Protein AF-A0A816GI79-F1 (afdb_monomer_lite)

Organism: NCBI:txid1234261

Sequence (143 aa):
AESEVTADQFKCAFPDIDENLRNQRWDGFQKSGWKPANNEEAACLLAHVSQETDSLKTLEEYCGQDGTCKDNYQTCDWNGAPAAVPGHYYWGRGALQISYPCNYKGAGDALQVDLLNNPEQVATNQALAWKVGVWFYTDKQMS

pLDDT: mean 93.13, std 9.2, range [45.84, 98.56]

Structure (mmCIF, N/CA/C/O backbone):
data_AF-A0A816GI79-F1
#
_entry.id   AF-A0A816GI79-F1
#
loop_
_atom_site.group_PDB
_atom_site.id
_atom_site.type_symbol
_atom_site.label_atom_id
_atom_site.label_alt_id
_atom_site.label_comp_id
_atom_site.label_asym_id
_atom_site.label_entity_id
_atom_site.label_seq_id
_atom_site.pdbx_PDB_ins_code
_atom_site.Cartn_x
_atom_site.Cartn_y
_atom_site.Cartn_z
_atom_site.occupancy
_atom_site.B_iso_or_equ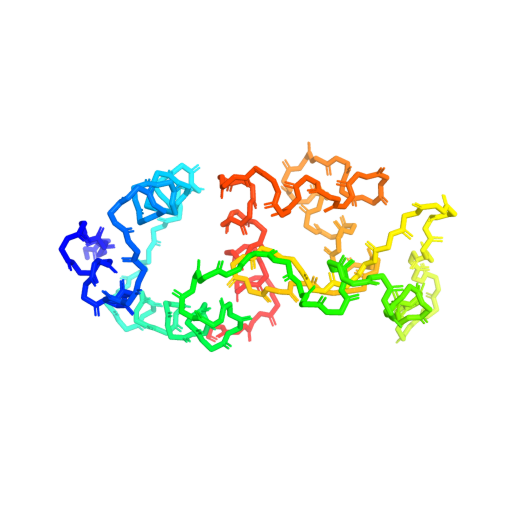iv
_atom_site.auth_seq_id
_atom_site.auth_comp_id
_atom_site.auth_asym_id
_atom_site.auth_atom_id
_atom_site.pdbx_PDB_model_num
ATOM 1 N N . ALA A 1 1 ? -14.526 -13.783 17.606 1.00 45.84 1 ALA A N 1
ATOM 2 C CA . ALA A 1 1 ? -15.220 -12.636 16.997 1.00 45.84 1 ALA A CA 1
ATOM 3 C C . ALA A 1 1 ? -14.203 -11.975 16.091 1.00 45.84 1 ALA A C 1
ATOM 5 O O . ALA A 1 1 ? -13.101 -11.760 16.573 1.00 45.84 1 ALA A O 1
ATOM 6 N N . GLU A 1 2 ? -14.516 -11.756 14.813 1.00 50.50 2 GLU A N 1
ATOM 7 C CA . GLU A 1 2 ? -13.660 -10.936 13.943 1.00 50.50 2 GLU A CA 1
ATOM 8 C C . GLU A 1 2 ? -13.509 -9.565 14.616 1.00 50.50 2 GLU A C 1
ATOM 10 O O . GLU A 1 2 ? -14.516 -8.955 14.987 1.00 50.50 2 GLU A O 1
ATOM 15 N N . SER A 1 3 ? -12.277 -9.127 14.877 1.00 62.47 3 SER A N 1
ATOM 16 C CA . SER A 1 3 ? -12.036 -7.787 15.411 1.00 62.47 3 SER A CA 1
ATOM 17 C C . SER A 1 3 ? -12.144 -6.784 14.273 1.00 62.47 3 SER A C 1
ATOM 19 O O . SER A 1 3 ? -11.479 -6.935 13.252 1.00 62.47 3 SER A O 1
ATOM 21 N N . GLU A 1 4 ? -12.961 -5.752 14.442 1.00 82.12 4 GLU A N 1
ATOM 22 C CA . GLU A 1 4 ? -13.028 -4.637 13.503 1.00 82.12 4 GLU A CA 1
ATOM 23 C C . GLU A 1 4 ? -12.183 -3.487 14.053 1.00 82.12 4 GLU A C 1
ATOM 25 O O . GLU A 1 4 ? -12.405 -3.028 15.175 1.00 82.12 4 GLU A O 1
ATOM 30 N N . VAL A 1 5 ? -11.200 -3.026 13.275 1.00 92.56 5 VAL A N 1
ATOM 31 C CA . VAL A 1 5 ? -10.507 -1.769 13.577 1.00 92.56 5 VAL A CA 1
ATOM 32 C C . VAL A 1 5 ? -11.516 -0.648 13.376 1.00 92.56 5 VAL A C 1
ATOM 34 O O . VAL A 1 5 ? -12.081 -0.517 12.299 1.00 92.56 5 VAL A O 1
ATOM 37 N N . THR A 1 6 ? -11.750 0.161 14.401 1.00 94.06 6 THR A N 1
ATOM 38 C CA . THR A 1 6 ? -12.626 1.338 14.329 1.00 94.06 6 THR A CA 1
ATOM 39 C C . THR A 1 6 ? -11.877 2.559 13.793 1.00 94.06 6 THR A C 1
ATOM 41 O O . THR A 1 6 ? -10.649 2.632 13.868 1.00 94.06 6 THR A O 1
ATOM 44 N N . ALA A 1 7 ? -12.613 3.569 13.320 1.00 94.62 7 ALA A N 1
ATOM 45 C CA . ALA A 1 7 ? -12.017 4.831 12.874 1.00 94.62 7 ALA A CA 1
ATOM 46 C C . ALA A 1 7 ? -11.204 5.526 13.986 1.00 94.62 7 ALA A C 1
ATOM 48 O O . ALA A 1 7 ? -10.146 6.090 13.711 1.00 94.62 7 ALA A O 1
ATOM 49 N N . ASP A 1 8 ? -11.652 5.437 15.244 1.00 95.38 8 ASP A N 1
ATOM 50 C CA . ASP A 1 8 ? -10.928 5.988 16.395 1.00 95.38 8 ASP A CA 1
ATOM 51 C C . ASP A 1 8 ? -9.633 5.220 16.677 1.00 95.38 8 ASP A C 1
ATOM 53 O O . ASP A 1 8 ? -8.595 5.836 16.905 1.00 95.38 8 ASP A O 1
ATOM 57 N N . GLN A 1 9 ? -9.648 3.885 16.599 1.00 95.25 9 GLN A N 1
ATOM 58 C CA . GLN A 1 9 ? -8.425 3.085 16.726 1.00 95.25 9 GLN A CA 1
ATOM 59 C C . GLN A 1 9 ? -7.439 3.374 15.590 1.00 95.25 9 GLN A C 1
ATOM 61 O O . GLN A 1 9 ? -6.251 3.549 15.849 1.00 95.25 9 GLN A O 1
ATOM 66 N N . PHE A 1 10 ? -7.923 3.484 14.351 1.00 96.38 10 PHE A N 1
ATOM 67 C CA . PHE A 1 10 ? -7.096 3.857 13.205 1.00 96.38 10 PHE A CA 1
ATOM 68 C C . PHE A 1 10 ? -6.488 5.254 13.383 1.00 96.38 10 PHE A C 1
ATOM 70 O O . PHE A 1 10 ? -5.296 5.459 13.170 1.00 96.38 10 PHE A O 1
ATOM 77 N N . LYS A 1 11 ? -7.283 6.217 13.858 1.00 96.94 11 LYS A N 1
ATOM 78 C CA . LYS A 1 11 ? -6.814 7.558 14.219 1.00 96.94 11 LYS A CA 1
ATOM 79 C C . LYS A 1 11 ? -5.760 7.532 15.328 1.00 96.94 11 LYS A C 1
ATOM 81 O O . LYS A 1 11 ? -4.793 8.281 15.240 1.00 96.94 11 LYS A O 1
ATOM 86 N N . CYS A 1 12 ? -5.926 6.692 16.347 1.00 95.62 12 CYS A N 1
ATOM 87 C CA . CYS A 1 12 ? -4.933 6.518 17.407 1.00 95.62 12 CYS A CA 1
ATOM 88 C C . CYS A 1 12 ? -3.630 5.890 16.894 1.00 95.62 12 CYS A C 1
ATOM 90 O O . CYS A 1 12 ? -2.566 6.245 17.389 1.00 95.62 12 CYS A O 1
ATOM 92 N N . ALA A 1 13 ? -3.703 4.986 15.913 1.00 95.94 13 ALA A N 1
ATOM 93 C CA . ALA A 1 13 ? -2.525 4.382 15.292 1.00 95.94 13 ALA A CA 1
ATOM 94 C C . ALA A 1 13 ? -1.739 5.380 14.421 1.00 95.94 13 ALA A C 1
ATOM 96 O O . ALA A 1 13 ? -0.516 5.289 14.344 1.00 95.94 13 ALA A O 1
ATOM 97 N N . PHE A 1 14 ? -2.424 6.354 13.809 1.00 97.50 14 PHE A N 1
ATOM 98 C CA . PHE A 1 14 ? -1.821 7.355 12.917 1.00 97.50 14 PHE A CA 1
ATOM 99 C C . PHE A 1 14 ? -2.219 8.791 13.316 1.00 97.50 14 PHE A C 1
ATOM 101 O O . PHE A 1 14 ? -2.981 9.458 12.600 1.00 97.50 14 PHE A O 1
ATOM 108 N N . PRO A 1 15 ? -1.729 9.292 14.466 1.00 97.00 15 PRO A N 1
ATOM 109 C CA . PRO A 1 15 ? -2.175 10.569 15.021 1.00 97.00 15 PRO A CA 1
ATOM 110 C C . PRO A 1 15 ? -1.645 11.792 14.255 1.00 97.00 15 PRO A C 1
ATOM 112 O O . PRO A 1 15 ? -2.296 12.839 14.281 1.00 97.00 15 PRO A O 1
ATOM 115 N N . ASP A 1 16 ? -0.516 11.656 13.551 1.00 96.88 16 ASP A N 1
ATOM 116 C CA . ASP A 1 16 ? 0.272 12.785 13.029 1.00 96.88 16 ASP A CA 1
ATOM 117 C C . ASP A 1 16 ? -0.072 13.214 11.592 1.00 96.88 16 ASP A C 1
ATOM 119 O O . ASP A 1 16 ? 0.445 14.220 11.107 1.00 96.88 16 ASP A O 1
ATOM 123 N N . ILE A 1 17 ? -0.944 12.478 10.897 1.00 97.62 17 ILE A N 1
ATOM 124 C CA . ILE A 1 17 ? -1.473 12.890 9.586 1.00 97.62 17 ILE A CA 1
ATOM 125 C C . ILE A 1 17 ? -2.699 13.789 9.755 1.00 97.62 17 ILE A C 1
ATOM 127 O O . ILE A 1 17 ? -3.495 13.585 10.675 1.00 97.62 17 ILE A O 1
ATOM 131 N N . ASP A 1 18 ? -2.882 14.763 8.862 1.00 97.44 18 ASP A N 1
ATOM 132 C CA . ASP A 1 18 ? -4.060 15.632 8.887 1.00 97.44 18 ASP A CA 1
ATOM 133 C C . ASP A 1 18 ? -5.358 14.861 8.585 1.00 97.44 18 ASP A C 1
ATOM 135 O O . ASP A 1 18 ? -5.350 13.728 8.099 1.00 97.44 18 ASP A O 1
ATOM 139 N N . GLU A 1 19 ? -6.499 15.477 8.891 1.00 96.50 19 GLU A N 1
ATOM 140 C CA . GLU A 1 19 ? -7.809 14.832 8.783 1.00 96.50 19 GLU A CA 1
ATOM 141 C C . GLU A 1 19 ? -8.180 14.435 7.348 1.00 96.50 19 GLU A C 1
ATOM 143 O O . GLU A 1 19 ? -8.760 13.368 7.144 1.00 96.50 19 GLU A O 1
ATOM 148 N N . ASN A 1 20 ? -7.810 15.233 6.341 1.00 97.69 20 ASN A N 1
ATOM 149 C CA . ASN A 1 20 ? -8.125 14.910 4.950 1.00 97.69 20 ASN A CA 1
ATOM 150 C C . ASN A 1 20 ? -7.332 13.690 4.495 1.00 97.69 20 ASN A C 1
ATOM 152 O O . ASN A 1 20 ? -7.907 12.762 3.922 1.00 97.69 20 ASN A O 1
ATOM 156 N N . LEU A 1 21 ? -6.027 13.673 4.780 1.00 97.56 21 LEU A N 1
ATOM 157 C CA . LEU A 1 21 ? -5.189 12.524 4.468 1.00 97.56 21 LEU A CA 1
ATOM 158 C C . LEU A 1 21 ? -5.677 11.286 5.225 1.00 97.56 21 LEU A C 1
ATOM 160 O O . LEU A 1 21 ? -5.871 10.234 4.619 1.00 97.56 21 LEU A O 1
ATOM 164 N N . ARG A 1 22 ? -5.972 11.419 6.522 1.00 97.94 22 ARG A N 1
ATOM 165 C CA . ARG A 1 22 ? -6.499 10.327 7.348 1.00 97.94 22 ARG A CA 1
ATOM 166 C C . ARG A 1 22 ? -7.768 9.724 6.766 1.00 97.94 22 ARG A C 1
ATOM 168 O O . ARG A 1 22 ? -7.845 8.505 6.664 1.00 97.94 22 ARG A O 1
ATOM 175 N N . ASN A 1 23 ? -8.716 10.552 6.333 1.00 97.31 23 ASN A N 1
ATOM 176 C CA . ASN A 1 23 ? -9.958 10.085 5.721 1.00 97.31 23 ASN A CA 1
ATOM 177 C C . ASN A 1 23 ? -9.701 9.300 4.426 1.00 97.31 23 ASN A C 1
ATOM 179 O O . ASN A 1 23 ? -10.331 8.268 4.208 1.00 97.31 23 ASN A O 1
ATOM 183 N N . GLN A 1 24 ? -8.740 9.726 3.598 1.00 97.69 24 GLN A N 1
ATOM 184 C CA . GLN A 1 24 ? -8.348 8.982 2.393 1.00 97.69 24 GLN A CA 1
ATOM 185 C C . GLN A 1 24 ? -7.716 7.627 2.731 1.00 97.69 24 GLN A C 1
ATOM 187 O O . GLN A 1 24 ? -8.059 6.613 2.120 1.00 97.69 24 GLN A O 1
ATOM 192 N N . ARG A 1 25 ? -6.796 7.594 3.706 1.00 97.69 25 ARG A N 1
ATOM 193 C CA . ARG A 1 25 ? -6.133 6.351 4.126 1.00 97.69 25 ARG A CA 1
ATOM 194 C C . ARG A 1 25 ? -7.117 5.375 4.762 1.00 97.69 25 ARG A C 1
ATOM 196 O O . ARG A 1 25 ? -7.052 4.183 4.472 1.00 97.69 25 ARG A O 1
ATOM 203 N N . TRP A 1 26 ? -8.023 5.894 5.586 1.00 97.50 26 TRP A N 1
ATOM 204 C CA . TRP A 1 26 ? -9.082 5.141 6.247 1.00 97.50 26 TRP A CA 1
ATOM 205 C C . TRP A 1 26 ? -10.056 4.527 5.237 1.00 97.50 26 TRP A C 1
ATOM 207 O O . TRP A 1 26 ? -10.297 3.323 5.279 1.00 97.50 26 TRP A O 1
ATOM 217 N N . ASP A 1 27 ? -10.538 5.311 4.269 1.00 97.31 27 ASP A N 1
ATOM 218 C CA . ASP A 1 27 ? -11.393 4.813 3.185 1.00 97.31 27 ASP A CA 1
ATOM 219 C C . ASP A 1 27 ? -10.699 3.700 2.378 1.00 97.31 27 ASP A C 1
ATOM 221 O O . ASP A 1 27 ? -11.306 2.672 2.070 1.00 97.31 27 ASP A O 1
ATOM 225 N N . GLY A 1 28 ? -9.398 3.853 2.105 1.00 97.44 28 GLY A N 1
ATOM 226 C CA . GLY A 1 28 ? -8.579 2.808 1.491 1.00 97.44 28 GLY A CA 1
ATOM 227 C C . GLY A 1 28 ? -8.520 1.521 2.319 1.00 97.44 28 GLY A C 1
ATOM 228 O O . GLY A 1 28 ? -8.733 0.438 1.772 1.00 97.44 28 GLY A O 1
ATOM 229 N N . PHE A 1 29 ? -8.273 1.638 3.628 1.00 97.12 29 PHE A N 1
ATOM 230 C CA . PHE A 1 29 ? -8.223 0.502 4.549 1.00 97.12 29 PHE A CA 1
ATOM 231 C C . PHE A 1 29 ? -9.559 -0.246 4.563 1.00 97.12 29 PHE A C 1
ATOM 233 O O . PHE A 1 29 ? -9.585 -1.457 4.346 1.00 97.12 29 PHE A O 1
ATOM 240 N N . GLN A 1 30 ? -10.679 0.468 4.702 1.00 95.94 30 GLN A N 1
ATOM 241 C CA . GLN A 1 30 ? -12.015 -0.134 4.685 1.00 95.94 30 GLN A CA 1
ATOM 242 C C . GLN A 1 30 ? -12.308 -0.844 3.354 1.00 95.94 30 GLN A C 1
ATOM 244 O O . GLN A 1 30 ? -12.798 -1.974 3.335 1.00 95.94 30 GLN A O 1
ATOM 249 N N . LYS A 1 31 ? -11.957 -0.219 2.222 1.00 96.25 31 LYS A N 1
ATOM 250 C CA . LYS A 1 31 ? -12.149 -0.787 0.875 1.00 96.25 31 LYS A CA 1
ATOM 251 C C . LYS A 1 31 ? -11.211 -1.948 0.546 1.00 96.25 31 LYS A C 1
ATOM 253 O O . LYS A 1 31 ? -11.426 -2.624 -0.467 1.00 96.25 31 LYS A O 1
ATOM 258 N N . SER A 1 32 ? -10.192 -2.203 1.368 1.00 94.00 32 SER A N 1
ATOM 259 C CA . SER A 1 32 ? -9.387 -3.418 1.242 1.00 94.00 32 SER A CA 1
ATOM 260 C C . SER A 1 32 ? -10.212 -4.675 1.523 1.00 94.00 32 SER A C 1
ATOM 262 O O . SER A 1 32 ? -9.975 -5.705 0.897 1.00 94.00 32 SER A O 1
ATOM 264 N N . GLY A 1 33 ? -11.215 -4.567 2.405 1.00 92.06 33 GLY A N 1
ATOM 265 C CA . GLY A 1 33 ? -12.044 -5.683 2.852 1.00 92.06 33 GLY A CA 1
ATOM 266 C C . GLY A 1 33 ? -11.334 -6.649 3.804 1.00 92.06 33 GLY A C 1
ATOM 267 O O . GLY A 1 33 ? -11.911 -7.682 4.139 1.00 92.06 33 GLY A O 1
ATOM 268 N N . TRP A 1 34 ? -10.104 -6.343 4.231 1.00 92.25 34 TRP A N 1
ATOM 269 C CA . TRP A 1 34 ? -9.376 -7.169 5.186 1.00 92.25 34 TRP A CA 1
ATOM 270 C C . TRP A 1 34 ? -10.029 -7.130 6.563 1.00 92.25 34 TRP A C 1
ATOM 272 O O . TRP A 1 34 ? -10.480 -6.083 7.031 1.00 92.25 34 TRP A O 1
ATOM 282 N N . LYS A 1 35 ? -10.050 -8.289 7.218 1.00 90.88 35 LYS A N 1
ATOM 283 C CA . LYS A 1 35 ? -10.558 -8.447 8.572 1.00 90.88 35 LYS A CA 1
ATOM 284 C C . LYS A 1 35 ? -9.522 -9.191 9.408 1.00 90.88 35 LYS A C 1
ATOM 286 O O . LYS A 1 35 ? -9.263 -10.354 9.099 1.00 90.88 35 LYS A O 1
ATOM 291 N N . PRO A 1 36 ? -8.951 -8.558 10.442 1.00 91.00 36 PRO A N 1
ATOM 292 C CA . PRO A 1 36 ? -8.037 -9.248 11.334 1.00 91.00 36 PRO A CA 1
ATOM 293 C C . PRO A 1 36 ? -8.780 -10.298 12.169 1.00 91.00 36 PRO A C 1
ATOM 295 O O . PRO A 1 36 ? -9.918 -10.094 12.609 1.00 91.00 36 PRO A O 1
ATOM 298 N N . ALA A 1 37 ? -8.118 -11.422 12.420 1.00 91.12 37 ALA A N 1
ATOM 299 C CA . ALA A 1 37 ? -8.605 -12.497 13.271 1.00 91.12 37 ALA A CA 1
ATOM 300 C C . ALA A 1 37 ? -8.704 -12.070 14.743 1.00 91.12 37 ALA A C 1
ATOM 302 O O . ALA A 1 37 ? -9.553 -12.588 15.476 1.00 91.12 37 ALA A O 1
ATOM 303 N N . ASN A 1 38 ? -7.846 -11.145 15.183 1.00 91.00 38 ASN A N 1
ATOM 304 C CA . ASN A 1 38 ? -7.834 -10.579 16.530 1.00 91.00 38 ASN A CA 1
ATOM 305 C C . ASN A 1 38 ? -7.167 -9.188 16.574 1.00 91.00 38 ASN A C 1
ATOM 307 O O . ASN A 1 38 ? -6.602 -8.698 15.594 1.00 91.00 38 ASN A O 1
ATOM 311 N N . ASN A 1 39 ? -7.234 -8.548 17.744 1.00 90.56 39 ASN A N 1
ATOM 312 C CA . ASN A 1 39 ? -6.689 -7.206 17.945 1.00 90.56 39 ASN A CA 1
ATOM 313 C C . ASN A 1 39 ? -5.158 -7.171 17.819 1.00 90.56 39 ASN A C 1
ATOM 315 O O . ASN A 1 39 ? -4.607 -6.137 17.447 1.00 90.56 39 ASN A O 1
ATOM 319 N N . GLU A 1 40 ? -4.473 -8.269 18.135 1.00 92.69 40 GLU A N 1
ATOM 320 C CA . GLU A 1 40 ? -3.021 -8.386 18.034 1.00 92.69 40 GLU A CA 1
ATOM 321 C C . GLU A 1 40 ? -2.556 -8.380 16.571 1.00 92.69 40 GLU A C 1
ATOM 323 O O . GLU A 1 40 ? -1.615 -7.663 16.238 1.00 92.69 40 GLU A O 1
ATOM 328 N N . GLU A 1 41 ? -3.250 -9.095 15.684 1.00 93.19 41 GLU A N 1
ATOM 329 C CA . GLU A 1 41 ? -2.996 -9.092 14.239 1.00 93.19 41 GLU A CA 1
ATOM 330 C C . GLU A 1 41 ? -3.261 -7.705 13.643 1.00 93.19 41 GLU A C 1
ATOM 332 O O . GLU A 1 41 ? -2.443 -7.172 12.892 1.00 93.19 41 GLU A O 1
ATOM 337 N N . ALA A 1 42 ? -4.370 -7.074 14.048 1.00 93.88 42 ALA A N 1
ATOM 338 C CA . ALA A 1 42 ? -4.672 -5.698 13.672 1.00 93.88 42 ALA A CA 1
ATOM 339 C C . ALA A 1 42 ? -3.532 -4.749 14.072 1.00 93.88 42 ALA A C 1
ATOM 341 O O . ALA A 1 42 ? -3.030 -3.989 13.245 1.00 93.88 42 ALA A O 1
ATOM 342 N N . ALA A 1 43 ? -3.094 -4.812 15.331 1.00 94.00 43 ALA A N 1
ATOM 343 C CA . ALA A 1 43 ? -2.016 -3.974 15.840 1.00 94.00 43 ALA A CA 1
ATOM 344 C C . ALA A 1 43 ? -0.681 -4.250 15.131 1.00 94.00 43 ALA A C 1
ATOM 346 O O . ALA A 1 43 ? 0.039 -3.304 14.823 1.00 94.00 43 ALA A O 1
ATOM 347 N N . CYS A 1 44 ? -0.367 -5.515 14.839 1.00 94.94 44 CYS A N 1
ATOM 348 C CA . CYS A 1 44 ? 0.853 -5.909 14.139 1.00 94.94 44 CYS A CA 1
ATOM 349 C C . CYS A 1 44 ? 0.907 -5.317 12.727 1.00 94.94 44 CYS A C 1
ATOM 351 O O . CYS A 1 44 ? 1.878 -4.633 12.391 1.00 94.94 44 CYS A O 1
ATOM 353 N N . LEU A 1 45 ? -0.154 -5.493 11.929 1.00 95.00 45 LEU A N 1
ATOM 354 C CA . LEU A 1 45 ? -0.200 -4.910 10.590 1.00 95.00 45 LEU A CA 1
ATOM 355 C C . LEU A 1 45 ? -0.086 -3.384 10.656 1.00 95.00 45 LEU A C 1
ATOM 357 O O . LEU A 1 45 ? 0.731 -2.809 9.943 1.00 95.00 45 LEU A O 1
ATOM 361 N N . LEU A 1 46 ? -0.865 -2.719 11.515 1.00 96.62 46 LEU A N 1
ATOM 362 C CA . LEU A 1 46 ? -0.836 -1.256 11.615 1.00 96.62 46 LEU A CA 1
ATOM 363 C C . LEU A 1 46 ? 0.527 -0.727 12.092 1.00 96.62 46 LEU A C 1
ATOM 365 O O . LEU A 1 46 ? 0.946 0.341 11.648 1.00 96.62 46 LEU A O 1
ATOM 369 N N . ALA A 1 47 ? 1.241 -1.471 12.941 1.00 96.62 47 ALA A N 1
ATOM 370 C CA . ALA A 1 47 ? 2.598 -1.131 13.359 1.00 96.62 47 ALA A CA 1
ATOM 371 C C . ALA A 1 47 ? 3.602 -1.239 12.202 1.00 96.62 47 ALA A C 1
ATOM 373 O O . ALA A 1 47 ? 4.385 -0.310 11.999 1.00 96.62 47 ALA A O 1
ATOM 374 N N . HIS A 1 48 ? 3.550 -2.315 11.408 1.00 96.62 48 HIS A N 1
ATOM 375 C CA . HIS A 1 48 ? 4.370 -2.428 10.198 1.00 96.62 48 HIS A CA 1
ATOM 376 C C . HIS A 1 48 ? 4.047 -1.310 9.211 1.00 96.62 48 HIS A C 1
ATOM 378 O O . HIS A 1 48 ? 4.949 -0.613 8.765 1.00 96.62 48 HIS A O 1
ATOM 384 N N . VAL A 1 49 ? 2.762 -1.058 8.948 1.00 97.88 49 VAL A N 1
ATOM 385 C CA . VAL A 1 49 ? 2.337 0.051 8.087 1.00 97.88 49 VAL A CA 1
ATOM 386 C C . VAL A 1 49 ? 2.929 1.367 8.579 1.00 97.88 49 VAL A C 1
ATOM 388 O O . VAL A 1 49 ? 3.501 2.106 7.785 1.00 97.88 49 VAL A O 1
ATOM 391 N N . SER A 1 50 ? 2.846 1.652 9.880 1.00 97.56 50 SER A N 1
ATOM 392 C CA . SER A 1 50 ? 3.409 2.870 10.466 1.00 97.56 50 SER A CA 1
ATOM 393 C C . SER A 1 50 ? 4.908 3.013 10.187 1.00 97.56 50 SER A C 1
ATOM 395 O O . SER A 1 50 ? 5.344 4.055 9.696 1.00 97.56 50 SER A O 1
ATOM 397 N N . GLN A 1 51 ? 5.678 1.946 10.413 1.00 96.88 51 GLN A N 1
ATOM 398 C CA . GLN A 1 51 ? 7.118 1.922 10.169 1.00 96.88 51 GLN A CA 1
ATOM 399 C C . GLN A 1 51 ? 7.464 2.121 8.686 1.00 96.88 51 GLN A C 1
ATOM 401 O O . GLN A 1 51 ? 8.345 2.918 8.368 1.00 96.88 51 GLN A O 1
ATOM 406 N N . GLU A 1 52 ? 6.773 1.422 7.786 1.00 97.12 52 GLU A N 1
ATOM 407 C CA . GLU A 1 52 ? 7.085 1.433 6.352 1.00 97.12 52 GLU A CA 1
ATOM 408 C C . GLU A 1 52 ? 6.667 2.740 5.661 1.00 97.12 52 GLU A C 1
ATOM 410 O O . GLU A 1 52 ? 7.240 3.135 4.651 1.00 97.12 52 GLU A O 1
ATOM 415 N N . THR A 1 53 ? 5.659 3.440 6.184 1.00 97.69 53 THR A N 1
ATOM 416 C CA . THR A 1 53 ? 5.009 4.560 5.474 1.00 97.69 53 THR A CA 1
ATOM 417 C C . THR A 1 53 ? 5.231 5.933 6.104 1.00 97.69 53 THR A C 1
ATOM 419 O O . THR A 1 53 ? 4.562 6.896 5.712 1.00 97.69 53 THR A O 1
ATOM 422 N N . ASP A 1 54 ? 6.135 6.033 7.087 1.00 97.31 54 ASP A N 1
ATOM 423 C CA . ASP A 1 54 ? 6.287 7.230 7.928 1.00 97.31 54 ASP A CA 1
ATOM 424 C C . ASP A 1 54 ? 4.922 7.641 8.512 1.00 97.31 54 ASP A C 1
ATOM 426 O O . ASP A 1 54 ? 4.405 8.737 8.285 1.00 97.31 54 ASP A O 1
ATOM 430 N N . SER A 1 55 ? 4.281 6.692 9.201 1.00 97.50 55 SER A N 1
ATOM 431 C CA . SER A 1 55 ? 2.947 6.845 9.792 1.00 97.50 55 SER A CA 1
ATOM 432 C C . SER A 1 55 ? 1.870 7.271 8.779 1.00 97.50 55 SER A C 1
ATOM 434 O O . SER A 1 55 ? 1.055 8.147 9.066 1.00 97.50 55 SER A O 1
ATOM 436 N N . LEU A 1 56 ? 1.852 6.653 7.591 1.00 97.81 56 LEU A N 1
ATOM 437 C CA . LEU A 1 56 ? 0.938 6.907 6.464 1.00 97.81 56 LEU A CA 1
ATOM 438 C C . LEU A 1 56 ? 1.052 8.282 5.786 1.00 97.81 56 LEU A C 1
ATOM 440 O O . LEU A 1 56 ? 0.200 8.634 4.948 1.00 97.81 56 LEU A O 1
ATOM 444 N N . LYS A 1 57 ? 2.114 9.044 6.071 1.00 97.44 57 LYS A N 1
ATOM 445 C CA . LYS A 1 57 ? 2.418 10.282 5.335 1.00 97.44 57 LYS A CA 1
ATOM 446 C C . LYS A 1 57 ? 2.686 10.001 3.862 1.00 97.44 57 LYS A C 1
ATOM 448 O O . LYS A 1 57 ? 2.281 10.792 3.013 1.00 97.44 57 LYS A O 1
ATOM 453 N N . THR A 1 58 ? 3.263 8.844 3.543 1.00 97.44 58 THR A N 1
ATOM 454 C CA . THR A 1 58 ? 3.512 8.428 2.162 1.00 97.44 58 THR A CA 1
ATOM 455 C C . THR A 1 58 ? 2.978 7.028 1.852 1.00 97.44 58 THR A C 1
ATOM 457 O O . THR A 1 58 ? 2.812 6.199 2.734 1.00 97.44 58 THR A O 1
ATOM 460 N N . LEU A 1 59 ? 2.687 6.761 0.577 1.00 97.94 59 LEU A N 1
ATOM 461 C CA . LEU A 1 59 ? 2.501 5.403 0.037 1.00 97.94 59 LEU A CA 1
ATOM 462 C C . LEU A 1 59 ? 3.503 5.109 -1.082 1.00 97.94 59 LEU A C 1
ATOM 464 O O . LEU A 1 59 ? 3.337 4.145 -1.821 1.00 97.94 59 LEU A O 1
ATOM 468 N N . GLU A 1 60 ? 4.526 5.938 -1.230 1.00 97.75 60 GLU A N 1
ATOM 469 C CA . GLU A 1 60 ? 5.579 5.788 -2.224 1.00 97.75 60 GLU A CA 1
ATOM 470 C C . GLU A 1 60 ? 6.913 6.148 -1.582 1.00 97.75 60 GLU A C 1
ATOM 472 O O . GLU A 1 60 ? 7.029 7.186 -0.926 1.00 97.75 60 GLU A O 1
ATOM 477 N N . GLU A 1 61 ? 7.907 5.290 -1.764 1.00 96.44 61 GLU A N 1
ATOM 478 C CA . GLU A 1 61 ? 9.258 5.494 -1.259 1.00 96.44 61 GLU A CA 1
ATOM 479 C C . GLU A 1 61 ? 9.774 6.870 -1.704 1.00 96.44 61 GLU A C 1
ATOM 481 O O . GLU A 1 61 ? 9.644 7.247 -2.872 1.00 96.44 61 GLU A O 1
ATOM 486 N N . TYR A 1 62 ? 10.363 7.638 -0.785 1.00 97.00 62 TYR A N 1
ATOM 487 C CA . TYR A 1 62 ? 10.772 9.019 -1.068 1.00 97.00 62 TYR A CA 1
ATOM 488 C C . TYR A 1 62 ? 11.757 9.115 -2.244 1.00 97.00 62 TYR A C 1
ATOM 490 O O . TYR A 1 62 ? 11.614 9.982 -3.103 1.00 97.00 62 TYR A O 1
ATOM 498 N N . CYS A 1 63 ? 12.691 8.167 -2.370 1.00 94.81 63 CYS A N 1
ATOM 499 C CA . CYS A 1 63 ? 13.611 8.131 -3.510 1.00 94.81 63 CYS A CA 1
ATOM 500 C C . CYS A 1 63 ? 12.895 7.933 -4.857 1.00 94.81 63 CYS A C 1
ATOM 502 O O . CYS A 1 63 ? 13.422 8.329 -5.896 1.00 94.81 63 CYS A O 1
ATOM 504 N N . GLY A 1 64 ? 11.713 7.309 -4.856 1.00 92.94 64 GLY A N 1
ATOM 505 C CA . GLY A 1 64 ? 10.881 7.116 -6.037 1.00 92.94 64 GLY A CA 1
ATOM 506 C C . GLY A 1 64 ? 10.229 8.421 -6.479 1.00 92.94 64 GLY A C 1
ATOM 507 O O . GLY A 1 64 ? 10.216 8.730 -7.670 1.00 92.94 64 GLY A O 1
ATOM 508 N N . GLN A 1 65 ? 9.789 9.230 -5.511 1.00 92.06 65 GLN A N 1
ATOM 509 C CA . GLN A 1 65 ? 9.263 10.581 -5.736 1.00 92.06 65 GLN A CA 1
ATOM 510 C C . GLN A 1 65 ? 10.343 11.512 -6.309 1.00 92.06 65 GLN A C 1
ATOM 512 O O . GLN A 1 65 ? 10.080 12.268 -7.243 1.00 92.06 65 GLN A O 1
ATOM 517 N N . ASP A 1 66 ? 11.577 11.386 -5.812 1.00 92.00 66 ASP A N 1
ATOM 518 C CA . ASP A 1 66 ? 12.740 12.141 -6.296 1.00 92.00 66 ASP A CA 1
ATOM 519 C C . ASP A 1 66 ? 13.371 11.534 -7.566 1.00 92.00 66 ASP A C 1
ATOM 521 O O . ASP A 1 66 ? 14.237 12.137 -8.205 1.00 92.00 66 ASP A O 1
ATOM 525 N N . GLY A 1 67 ? 12.967 10.317 -7.944 1.00 90.00 67 GLY A N 1
ATOM 526 C CA . GLY A 1 67 ? 13.492 9.571 -9.088 1.00 90.00 67 GLY A CA 1
ATOM 527 C C . GLY A 1 67 ? 14.945 9.101 -8.946 1.00 90.00 67 GLY A C 1
ATOM 528 O O . GLY A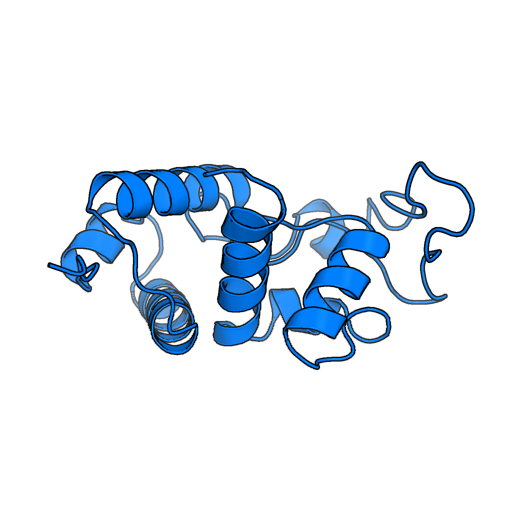 1 67 ? 15.572 8.780 -9.958 1.00 90.00 67 GLY A O 1
ATOM 529 N N . THR A 1 68 ? 15.489 9.061 -7.730 1.00 93.81 68 THR A N 1
ATOM 530 C CA . THR A 1 68 ? 16.896 8.731 -7.442 1.00 93.81 68 THR A CA 1
ATOM 531 C C . THR A 1 68 ? 17.163 7.231 -7.330 1.00 93.81 68 THR A C 1
ATOM 533 O O . THR A 1 68 ? 18.313 6.814 -7.425 1.00 93.81 68 THR A O 1
ATOM 536 N N . CYS A 1 69 ? 16.121 6.408 -7.192 1.00 93.44 69 CYS A N 1
ATOM 537 C CA . CYS A 1 69 ? 16.229 4.949 -7.073 1.00 93.44 69 CYS A CA 1
ATOM 538 C C . CYS A 1 69 ? 15.674 4.180 -8.280 1.00 93.44 69 CYS A C 1
ATOM 540 O O . CYS A 1 69 ? 15.248 3.035 -8.152 1.00 93.44 69 CYS A O 1
ATOM 542 N N . LYS A 1 70 ? 15.695 4.785 -9.474 1.00 89.06 70 LYS A N 1
ATOM 543 C CA . LYS A 1 70 ? 15.231 4.143 -10.719 1.00 89.06 70 LYS A CA 1
ATOM 544 C C . LYS A 1 70 ? 15.947 2.839 -11.041 1.00 89.06 70 LYS A C 1
ATOM 546 O O . LYS A 1 70 ? 15.308 1.943 -11.575 1.00 89.06 70 LYS A O 1
ATOM 551 N N . ASP A 1 71 ? 17.226 2.745 -10.693 1.00 89.56 71 ASP A N 1
ATOM 552 C CA . ASP A 1 71 ? 18.050 1.555 -10.920 1.00 89.56 71 ASP A CA 1
ATOM 553 C C . ASP A 1 71 ? 18.027 0.587 -9.726 1.00 89.56 71 ASP A C 1
ATOM 555 O O . ASP A 1 71 ? 18.626 -0.487 -9.778 1.00 89.56 71 ASP A O 1
ATOM 559 N N . ASN A 1 72 ? 17.305 0.925 -8.653 1.00 89.94 72 ASN A N 1
ATOM 560 C CA . ASN A 1 72 ? 17.074 -0.002 -7.555 1.00 89.94 72 ASN A CA 1
ATOM 561 C C . ASN A 1 72 ? 15.990 -1.013 -7.969 1.00 89.94 72 ASN A C 1
ATOM 563 O O . ASN A 1 72 ? 15.157 -0.745 -8.838 1.00 89.94 72 ASN A O 1
ATOM 567 N N . TYR A 1 73 ? 15.997 -2.189 -7.338 1.00 91.88 73 TYR A N 1
ATOM 568 C CA . TYR A 1 73 ? 14.915 -3.177 -7.440 1.00 91.88 73 TYR A CA 1
ATOM 569 C C . TYR A 1 73 ? 14.625 -3.706 -8.862 1.00 91.88 73 TYR A C 1
ATOM 571 O O . TYR A 1 73 ? 13.479 -3.986 -9.196 1.00 91.88 73 TYR A O 1
ATOM 579 N N . GLN A 1 74 ? 15.642 -3.861 -9.717 1.00 90.00 74 GLN A N 1
ATOM 580 C CA . GLN A 1 74 ? 15.454 -4.258 -11.127 1.00 90.00 74 GLN A CA 1
ATOM 581 C C . GLN A 1 74 ? 15.077 -5.731 -11.333 1.00 90.00 74 GLN A C 1
ATOM 583 O O . GLN A 1 74 ? 14.424 -6.083 -12.319 1.00 90.00 74 GLN A O 1
ATOM 588 N N . THR A 1 75 ? 15.516 -6.609 -10.433 1.00 89.81 75 THR A N 1
ATOM 589 C CA . THR A 1 75 ? 15.381 -8.062 -10.574 1.00 89.81 75 THR A CA 1
ATOM 590 C C . THR A 1 75 ? 15.076 -8.708 -9.232 1.00 89.81 75 THR A C 1
ATOM 592 O O . THR A 1 75 ? 15.381 -8.149 -8.181 1.00 89.81 75 THR A O 1
ATOM 595 N N . CYS A 1 76 ? 14.483 -9.900 -9.267 1.00 90.81 76 CYS A N 1
ATOM 596 C CA . CYS A 1 76 ? 14.376 -10.747 -8.085 1.00 90.81 76 CYS A CA 1
ATOM 597 C C . CYS A 1 76 ? 15.430 -11.849 -8.113 1.00 90.81 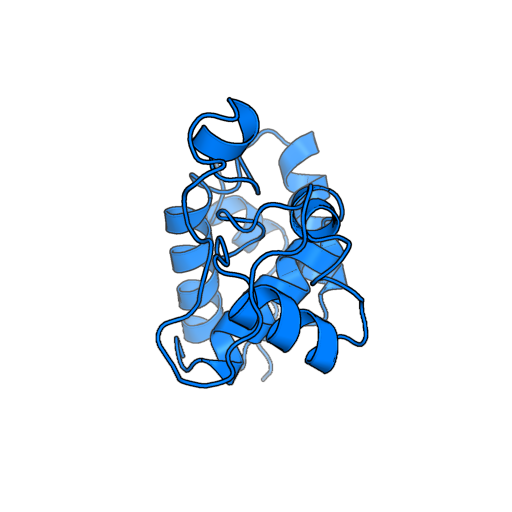76 CYS A C 1
ATOM 599 O O . CYS A 1 76 ? 15.842 -12.298 -9.183 1.00 90.81 76 CYS A O 1
ATOM 601 N N . ASP A 1 77 ? 15.842 -12.291 -6.930 1.00 84.75 77 ASP A N 1
ATOM 602 C CA . ASP A 1 77 ? 16.962 -13.215 -6.753 1.00 84.75 77 ASP A CA 1
ATOM 603 C C . ASP A 1 77 ? 16.542 -14.687 -6.930 1.00 84.75 77 ASP A C 1
ATOM 605 O O . ASP A 1 77 ? 16.528 -15.469 -5.982 1.00 84.75 77 ASP A O 1
ATOM 609 N N . TRP A 1 78 ? 16.090 -15.051 -8.140 1.00 85.62 78 TRP A N 1
ATOM 610 C CA . TRP A 1 78 ? 15.858 -16.444 -8.550 1.00 85.62 78 TRP A CA 1
ATOM 611 C C . TRP A 1 78 ? 15.719 -16.607 -10.077 1.00 85.62 78 TRP A C 1
ATOM 613 O O . TRP A 1 78 ? 15.320 -15.697 -10.805 1.00 85.62 78 TRP A O 1
ATOM 623 N N . ASN A 1 79 ? 16.032 -17.807 -10.581 1.00 81.25 79 ASN A N 1
ATOM 624 C CA . ASN A 1 79 ? 16.015 -18.115 -12.015 1.00 81.25 79 ASN A CA 1
ATOM 625 C C . ASN A 1 79 ? 14.597 -18.116 -12.602 1.00 81.25 79 ASN A C 1
ATOM 627 O O . ASN A 1 79 ? 13.758 -18.918 -12.202 1.00 81.25 79 ASN A O 1
ATOM 631 N N . GLY A 1 80 ? 14.367 -17.286 -13.622 1.00 81.94 80 GLY A N 1
ATOM 632 C CA . GLY A 1 80 ? 13.055 -17.140 -14.263 1.00 81.94 80 GLY A CA 1
ATOM 633 C C . GLY A 1 80 ? 12.147 -16.115 -13.583 1.00 81.94 80 GLY A C 1
ATOM 634 O O . GLY A 1 80 ? 10.975 -16.013 -13.945 1.00 81.94 80 GLY A O 1
ATOM 635 N N . ALA A 1 81 ? 12.680 -15.344 -12.630 1.00 86.31 81 ALA A N 1
ATOM 636 C CA . ALA A 1 81 ? 11.975 -14.213 -12.058 1.00 86.31 81 ALA A CA 1
ATOM 637 C C . ALA A 1 81 ? 11.561 -13.192 -13.130 1.00 86.31 81 ALA A C 1
ATOM 639 O O . ALA A 1 81 ? 12.308 -12.966 -14.088 1.00 86.31 81 ALA A O 1
ATOM 640 N N . PRO A 1 82 ? 10.406 -12.523 -12.959 1.00 86.00 82 PRO A N 1
ATOM 641 C CA . PRO A 1 82 ? 10.077 -11.371 -13.782 1.00 86.00 82 PRO A CA 1
ATOM 642 C C . PRO A 1 82 ? 11.149 -10.289 -13.603 1.00 86.00 82 PRO A C 1
ATOM 644 O O . PRO A 1 82 ? 11.561 -9.979 -12.482 1.00 86.00 82 PRO A O 1
ATOM 647 N N . ALA A 1 83 ? 11.587 -9.720 -14.722 1.00 88.12 83 ALA A N 1
ATOM 648 C CA . ALA A 1 83 ? 12.433 -8.536 -14.741 1.00 88.12 83 ALA A CA 1
ATOM 649 C C . ALA A 1 83 ? 11.572 -7.267 -14.737 1.00 88.12 83 ALA A C 1
ATOM 651 O O . ALA A 1 83 ? 10.385 -7.310 -15.072 1.00 88.12 83 ALA A O 1
ATOM 652 N N . ALA A 1 84 ? 12.185 -6.140 -14.381 1.00 92.25 84 ALA A N 1
ATOM 653 C CA . ALA A 1 84 ? 11.560 -4.837 -14.527 1.00 92.25 84 ALA A CA 1
ATOM 654 C C . ALA A 1 84 ? 11.139 -4.573 -15.983 1.00 92.25 84 ALA A C 1
ATOM 656 O O . ALA A 1 84 ? 11.902 -4.822 -16.921 1.00 92.25 84 ALA A O 1
ATOM 657 N N . VAL A 1 85 ? 9.922 -4.058 -16.175 1.00 95.31 85 VAL A N 1
ATOM 658 C CA . VAL A 1 85 ? 9.445 -3.639 -17.497 1.00 95.31 85 VAL A CA 1
ATOM 659 C C . VAL A 1 85 ? 10.055 -2.271 -17.834 1.00 95.31 85 VAL A C 1
ATOM 661 O O . VAL A 1 85 ? 10.006 -1.371 -16.993 1.00 95.31 85 VAL A O 1
ATOM 664 N N . PRO A 1 86 ? 10.618 -2.066 -19.042 1.00 94.56 86 PRO A N 1
ATOM 665 C CA . PRO A 1 86 ? 11.188 -0.779 -19.432 1.00 94.56 86 PRO A CA 1
ATOM 666 C C . PRO A 1 86 ? 10.212 0.385 -19.224 1.00 94.56 86 PRO A C 1
ATOM 668 O O . PRO A 1 86 ? 9.079 0.341 -19.695 1.00 94.56 86 PRO A O 1
ATOM 671 N N . GLY A 1 87 ? 10.666 1.437 -18.540 1.00 94.12 87 GLY A N 1
ATOM 672 C CA . GLY A 1 87 ? 9.845 2.612 -18.221 1.00 94.12 87 GLY A CA 1
ATOM 673 C C . GLY A 1 87 ? 9.023 2.492 -16.934 1.00 94.12 87 GLY A C 1
ATOM 674 O O . GLY A 1 87 ? 8.462 3.496 -16.498 1.00 94.12 87 GLY A O 1
ATOM 675 N N . HIS A 1 88 ? 9.010 1.320 -16.298 1.00 95.94 88 HIS A N 1
ATOM 676 C CA . HIS A 1 88 ? 8.366 1.077 -15.011 1.00 95.94 88 HIS A CA 1
ATOM 677 C C . HIS A 1 88 ? 9.403 0.791 -13.926 1.00 95.94 88 HIS A C 1
ATOM 679 O O . HIS A 1 88 ? 10.489 0.277 -14.191 1.00 95.94 88 HIS A O 1
ATOM 685 N N . TYR A 1 89 ? 9.057 1.124 -12.684 1.00 96.50 89 TYR A N 1
ATOM 686 C CA . TYR A 1 89 ? 9.977 1.040 -11.555 1.00 96.50 89 TYR A CA 1
ATOM 687 C C . TYR A 1 89 ? 9.287 0.450 -10.329 1.00 96.50 89 TYR A C 1
ATOM 689 O O . TYR A 1 89 ? 8.113 0.732 -10.081 1.00 96.50 89 TYR A O 1
ATOM 697 N N . TYR A 1 90 ? 10.026 -0.335 -9.547 1.00 96.88 90 TYR A N 1
ATOM 698 C CA . TYR A 1 90 ? 9.478 -1.217 -8.510 1.00 96.88 90 TYR A CA 1
ATOM 699 C C . TYR A 1 90 ? 10.063 -0.923 -7.125 1.00 96.88 90 TYR A C 1
ATOM 701 O O . TYR A 1 90 ? 10.339 -1.846 -6.361 1.00 96.88 90 TYR A O 1
ATOM 709 N N . TRP A 1 91 ? 10.268 0.360 -6.827 1.00 97.31 91 TRP A N 1
ATOM 710 C CA . TRP A 1 91 ? 10.524 0.850 -5.471 1.00 97.31 91 TRP A CA 1
ATOM 711 C C . TRP A 1 91 ? 9.297 0.690 -4.569 1.00 97.31 91 TRP A C 1
ATOM 713 O O . TRP A 1 91 ? 8.210 0.321 -5.039 1.00 97.31 91 TRP A O 1
ATOM 723 N N . GLY A 1 92 ? 9.480 0.975 -3.282 1.00 97.81 92 GLY A N 1
ATOM 724 C CA . GLY A 1 92 ? 8.461 0.791 -2.261 1.00 97.81 92 GLY A CA 1
ATOM 725 C C . GLY A 1 92 ? 7.174 1.541 -2.587 1.00 97.81 92 GLY A C 1
ATOM 726 O O . GLY A 1 92 ? 7.180 2.754 -2.813 1.00 97.81 92 GLY A O 1
ATOM 727 N N . ARG A 1 93 ? 6.045 0.820 -2.626 1.00 98.56 93 ARG A N 1
ATOM 728 C CA . ARG A 1 93 ? 4.708 1.431 -2.665 1.00 98.56 93 ARG A CA 1
ATOM 729 C C . ARG A 1 93 ? 3.691 0.719 -1.787 1.00 98.56 93 ARG A C 1
ATOM 731 O O . ARG A 1 93 ? 3.793 -0.472 -1.495 1.00 98.56 93 ARG A O 1
ATOM 738 N N . GLY A 1 94 ? 2.650 1.459 -1.434 1.00 98.19 94 GLY A N 1
ATOM 739 C CA . GLY A 1 94 ? 1.499 0.972 -0.695 1.00 98.19 94 GLY A CA 1
ATOM 740 C C . GLY A 1 94 ? 1.749 0.836 0.799 1.00 98.19 94 GLY A C 1
ATOM 741 O O . GLY A 1 94 ? 2.751 1.321 1.327 1.00 98.19 94 GLY A O 1
ATOM 742 N N . ALA A 1 95 ? 0.796 0.191 1.474 1.00 97.69 95 ALA A N 1
ATOM 743 C CA . ALA A 1 95 ? 0.726 0.172 2.933 1.00 97.69 95 ALA A CA 1
ATOM 744 C C . ALA A 1 95 ? 1.910 -0.558 3.597 1.00 97.69 95 ALA A C 1
ATOM 746 O O . ALA A 1 95 ? 2.221 -0.259 4.739 1.00 97.69 95 ALA A O 1
ATOM 747 N N . LEU A 1 96 ? 2.587 -1.466 2.883 1.00 97.50 96 LEU A N 1
ATOM 748 C CA . LEU A 1 96 ? 3.796 -2.167 3.348 1.00 97.50 96 LEU A CA 1
ATOM 749 C C . LEU A 1 96 ? 5.003 -1.984 2.411 1.00 97.50 96 LEU A C 1
ATOM 751 O O . LEU A 1 96 ? 5.882 -2.836 2.381 1.00 97.50 96 LEU A O 1
ATOM 755 N N . GLN A 1 97 ? 5.022 -0.917 1.603 1.00 97.38 97 GLN A N 1
ATOM 756 C CA . GLN A 1 97 ? 6.158 -0.577 0.729 1.00 97.38 97 GLN A CA 1
ATOM 757 C C . GLN A 1 97 ? 6.713 -1.760 -0.089 1.00 97.38 97 GLN A C 1
ATOM 759 O O . GLN A 1 97 ? 7.924 -1.988 -0.151 1.00 97.38 97 GLN A O 1
ATOM 764 N N . ILE A 1 98 ? 5.837 -2.517 -0.765 1.00 96.75 98 ILE A N 1
ATOM 765 C CA . ILE A 1 98 ? 6.309 -3.651 -1.566 1.00 96.75 98 ILE A CA 1
ATOM 766 C C . ILE A 1 98 ? 7.282 -3.164 -2.645 1.00 96.75 98 ILE A C 1
ATOM 768 O O . ILE A 1 98 ? 7.053 -2.147 -3.300 1.00 96.75 98 ILE A O 1
ATOM 772 N N . SER A 1 99 ? 8.366 -3.910 -2.822 1.00 96.38 99 SER A N 1
ATOM 773 C CA . SER A 1 99 ? 9.426 -3.610 -3.787 1.00 96.38 99 SER A CA 1
ATOM 774 C C . SER A 1 99 ? 9.726 -4.834 -4.643 1.00 96.38 99 SER A C 1
ATOM 776 O O . SER A 1 99 ? 9.377 -5.948 -4.257 1.00 96.38 99 SER A O 1
ATOM 778 N N . TYR A 1 100 ? 10.416 -4.641 -5.764 1.00 96.00 100 TYR A N 1
ATOM 779 C CA . TYR A 1 100 ? 10.799 -5.655 -6.758 1.00 96.00 100 TYR A CA 1
ATOM 780 C C . TYR A 1 100 ? 9.668 -6.173 -7.681 1.00 96.00 100 TYR A C 1
ATOM 782 O O . TYR A 1 100 ? 8.553 -6.440 -7.221 1.00 96.00 100 TYR A O 1
ATOM 790 N N . PRO A 1 101 ? 9.954 -6.435 -8.978 1.00 96.06 101 PRO A N 1
ATOM 791 C CA . PRO A 1 101 ? 8.966 -6.859 -9.975 1.00 96.06 101 PRO A CA 1
ATOM 792 C C . PRO A 1 101 ? 8.186 -8.122 -9.604 1.00 96.06 101 PRO A C 1
ATOM 794 O O . PRO A 1 101 ? 7.005 -8.232 -9.920 1.00 96.06 101 PRO A O 1
ATOM 797 N N . CYS A 1 102 ? 8.809 -9.084 -8.918 1.00 95.06 102 CYS A N 1
ATOM 798 C CA . CYS A 1 102 ? 8.138 -10.321 -8.511 1.00 95.06 102 CYS A CA 1
ATOM 799 C C . CYS A 1 102 ? 7.048 -10.093 -7.464 1.00 95.06 102 CYS A C 1
ATOM 801 O O . CYS A 1 102 ? 6.034 -10.786 -7.512 1.00 95.06 102 CYS A O 1
ATOM 803 N N . ASN A 1 103 ? 7.213 -9.128 -6.555 1.00 96.06 103 ASN A N 1
ATOM 804 C CA . ASN A 1 103 ? 6.171 -8.813 -5.581 1.00 96.06 103 ASN A CA 1
ATOM 805 C C . ASN A 1 103 ? 5.005 -8.095 -6.254 1.00 96.06 103 ASN A C 1
ATOM 807 O O . ASN A 1 103 ? 3.860 -8.466 -6.021 1.00 96.06 103 ASN A O 1
ATOM 811 N N . TYR A 1 104 ? 5.286 -7.155 -7.160 1.00 97.69 104 TYR A N 1
ATOM 812 C CA . TYR A 1 104 ? 4.243 -6.514 -7.963 1.00 97.69 104 TYR A CA 1
ATOM 813 C C . TYR A 1 104 ? 3.504 -7.528 -8.843 1.00 97.69 104 TYR A C 1
ATOM 815 O O . TYR A 1 104 ? 2.278 -7.548 -8.848 1.00 97.69 104 TYR A O 1
ATOM 823 N N . LYS A 1 105 ? 4.220 -8.432 -9.523 1.00 96.44 105 LYS A N 1
ATOM 824 C CA . LYS A 1 105 ? 3.606 -9.508 -10.313 1.00 96.44 105 LYS A CA 1
ATOM 825 C C . LYS A 1 105 ? 2.752 -10.436 -9.448 1.00 96.44 105 LYS A C 1
ATOM 827 O O . LYS A 1 105 ? 1.619 -10.717 -9.817 1.00 96.44 105 LYS A O 1
ATOM 832 N N . GLY A 1 106 ? 3.273 -10.880 -8.303 1.00 95.62 106 GLY A N 1
ATOM 833 C CA . GLY A 1 106 ? 2.554 -11.765 -7.385 1.00 95.62 106 GLY A CA 1
ATOM 834 C C . GLY A 1 106 ? 1.285 -11.125 -6.824 1.00 95.62 106 GLY A C 1
ATOM 835 O O . GLY A 1 106 ? 0.222 -11.739 -6.871 1.00 95.62 106 GLY A O 1
ATOM 836 N N . ALA A 1 107 ? 1.378 -9.872 -6.372 1.00 97.06 107 ALA A N 1
ATOM 837 C CA . ALA A 1 107 ? 0.226 -9.105 -5.909 1.00 97.06 107 ALA A CA 1
ATOM 838 C C . ALA A 1 107 ? -0.795 -8.905 -7.035 1.00 97.06 107 ALA A C 1
ATOM 840 O O . ALA A 1 107 ? -1.996 -9.063 -6.829 1.00 97.06 107 ALA A O 1
ATOM 841 N N . GLY A 1 108 ? -0.313 -8.579 -8.236 1.00 97.81 108 GLY A N 1
ATOM 842 C CA . GLY A 1 108 ? -1.152 -8.359 -9.404 1.00 97.81 108 GLY A CA 1
ATOM 843 C C . GLY A 1 108 ? -1.925 -9.606 -9.819 1.00 97.81 108 GLY A C 1
ATOM 844 O O . GLY A 1 108 ? -3.126 -9.531 -10.061 1.00 97.81 108 GLY A O 1
ATOM 845 N N . ASP A 1 109 ? -1.275 -10.769 -9.814 1.00 96.94 109 ASP A N 1
ATOM 846 C CA . ASP A 1 109 ? -1.928 -12.047 -10.098 1.00 96.94 109 ASP A CA 1
ATOM 847 C C . ASP A 1 109 ? -3.003 -12.379 -9.057 1.00 96.94 109 ASP A C 1
ATOM 849 O O . ASP A 1 109 ? -4.119 -12.752 -9.421 1.00 96.94 109 ASP A O 1
ATOM 853 N N . ALA A 1 110 ? -2.688 -12.208 -7.769 1.00 96.19 110 ALA A N 1
ATOM 854 C CA . ALA A 1 110 ? -3.609 -12.500 -6.672 1.00 96.19 110 ALA A CA 1
ATOM 855 C C . ALA A 1 110 ? -4.838 -11.576 -6.676 1.00 96.19 110 ALA A C 1
ATOM 857 O O . ALA A 1 110 ? -5.955 -12.015 -6.409 1.00 96.19 110 ALA A O 1
ATOM 858 N N . LEU A 1 111 ? -4.638 -10.298 -7.005 1.00 96.81 111 LEU A N 1
ATOM 859 C CA . LEU A 1 111 ? -5.689 -9.279 -7.023 1.00 96.81 111 LEU A CA 1
ATOM 860 C C . LEU A 1 111 ? -6.354 -9.115 -8.395 1.00 96.81 111 LEU A C 1
ATOM 862 O O . LEU A 1 111 ? -7.301 -8.339 -8.513 1.00 96.81 111 LEU A O 1
ATOM 866 N N . GLN A 1 112 ? -5.874 -9.835 -9.413 1.00 97.56 112 GLN A N 1
ATOM 867 C CA . GLN A 1 112 ? -6.309 -9.730 -10.809 1.00 97.56 112 GLN A CA 1
ATOM 868 C C . GLN A 1 112 ? -6.176 -8.302 -11.376 1.00 97.56 112 GLN A C 1
ATOM 870 O O . GLN A 1 112 ? -7.062 -7.800 -12.068 1.00 97.56 112 GLN A O 1
ATOM 875 N N . VAL A 1 113 ? -5.049 -7.647 -11.086 1.00 97.94 113 VAL A N 1
ATOM 876 C CA . VAL A 1 113 ? -4.682 -6.304 -11.566 1.00 97.94 113 VAL A CA 1
ATOM 877 C C . VAL A 1 113 ? -3.288 -6.363 -12.189 1.00 97.94 113 VAL A C 1
ATOM 879 O O . VAL A 1 113 ? -2.374 -6.940 -11.610 1.00 97.94 113 VAL A O 1
ATOM 882 N N . ASP A 1 114 ? -3.081 -5.746 -13.352 1.00 97.75 114 ASP A N 1
ATOM 883 C CA . ASP A 1 114 ? -1.761 -5.731 -13.996 1.00 97.75 114 ASP A CA 1
ATOM 884 C C . ASP A 1 114 ? -0.805 -4.726 -13.333 1.00 97.75 114 ASP A C 1
ATOM 886 O O . ASP A 1 114 ? -0.603 -3.610 -13.811 1.00 97.75 114 ASP A O 1
ATOM 890 N N . LEU A 1 115 ? -0.208 -5.136 -12.216 1.00 98.31 115 LEU A N 1
ATOM 891 C CA . LEU A 1 115 ? 0.760 -4.330 -11.471 1.00 98.31 115 LEU A CA 1
ATOM 892 C C . LEU A 1 115 ? 2.186 -4.429 -12.016 1.00 98.31 115 LEU A C 1
ATOM 894 O O . LEU A 1 115 ? 3.037 -3.634 -11.626 1.00 98.31 115 LEU A O 1
ATOM 898 N N . LEU A 1 116 ? 2.464 -5.382 -12.912 1.00 96.94 116 LEU A N 1
ATOM 899 C CA . LEU A 1 116 ? 3.782 -5.471 -13.534 1.00 96.94 116 LEU A CA 1
ATOM 900 C C . LEU A 1 116 ? 3.960 -4.347 -14.561 1.00 96.94 116 LEU A C 1
ATOM 902 O O . LEU A 1 116 ? 5.025 -3.740 -14.587 1.00 96.94 116 LEU A O 1
ATOM 906 N N . ASN A 1 117 ? 2.922 -4.032 -15.342 1.00 97.75 117 ASN A N 1
ATOM 907 C CA . ASN A 1 117 ? 2.948 -2.920 -16.300 1.00 97.75 117 ASN A CA 1
ATOM 908 C C . ASN A 1 117 ? 2.341 -1.617 -15.757 1.00 97.75 117 ASN A C 1
ATOM 910 O O . ASN A 1 117 ? 2.343 -0.616 -16.461 1.00 97.75 117 ASN A O 1
ATOM 914 N N . ASN A 1 118 ? 1.790 -1.606 -14.540 1.00 98.06 118 ASN A N 1
ATOM 915 C CA . ASN A 1 118 ? 1.216 -0.396 -13.936 1.00 98.06 118 ASN A CA 1
ATOM 916 C C . ASN A 1 118 ? 1.518 -0.301 -12.422 1.00 98.06 118 ASN A C 1
ATOM 918 O O . ASN A 1 118 ? 0.592 -0.245 -11.600 1.00 98.06 118 ASN A O 1
ATOM 922 N N . PRO A 1 119 ? 2.797 -0.347 -11.999 1.00 97.94 119 PRO A N 1
ATOM 923 C CA . PRO A 1 119 ? 3.154 -0.368 -10.579 1.00 97.94 119 PRO A CA 1
ATOM 924 C C . PRO A 1 119 ? 2.763 0.916 -9.823 1.00 97.94 119 PRO A C 1
ATOM 926 O O . PRO A 1 119 ? 2.503 0.880 -8.621 1.00 97.94 119 PRO A O 1
ATOM 929 N N . GLU A 1 120 ? 2.656 2.054 -10.506 1.00 97.56 120 GLU A N 1
ATOM 930 C CA . GLU A 1 120 ? 2.263 3.349 -9.938 1.00 97.56 120 GLU A CA 1
ATOM 931 C C . GLU A 1 120 ? 0.828 3.377 -9.387 1.00 97.56 120 GLU A C 1
ATOM 933 O O . GLU A 1 120 ? 0.502 4.201 -8.524 1.00 97.56 120 GLU A O 1
ATOM 938 N N . GLN A 1 121 ? -0.031 2.441 -9.812 1.00 98.25 121 GLN A N 1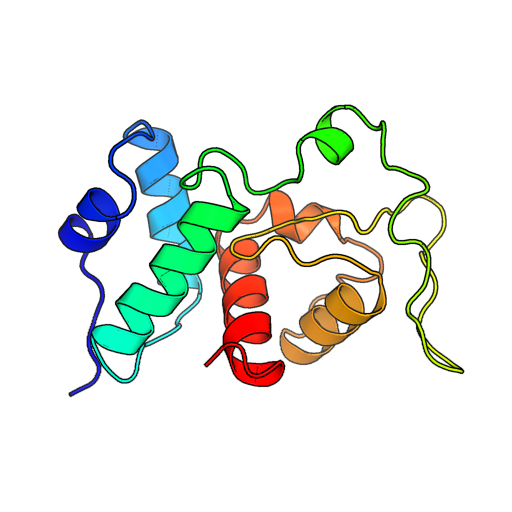
ATOM 939 C CA . GLN A 1 121 ? -1.379 2.311 -9.255 1.00 98.25 121 GLN A CA 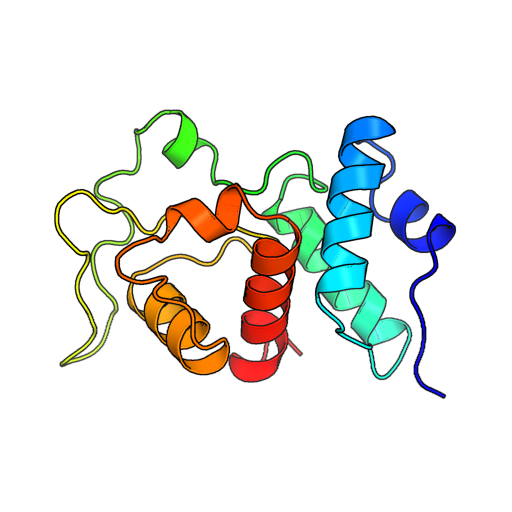1
ATOM 940 C C . GLN A 1 121 ? -1.349 2.045 -7.743 1.00 98.25 121 GLN A C 1
ATOM 942 O O . GLN A 1 121 ? -2.242 2.490 -7.023 1.00 98.25 121 GLN A O 1
ATOM 947 N N . VAL A 1 122 ? -0.308 1.370 -7.243 1.00 98.50 122 VAL A N 1
ATOM 948 C CA . VAL A 1 122 ? -0.169 1.030 -5.818 1.00 98.50 122 VAL A CA 1
ATOM 949 C C . VAL A 1 122 ? 0.042 2.278 -4.948 1.00 98.50 122 VAL A C 1
ATOM 951 O O . VAL A 1 122 ? -0.392 2.293 -3.800 1.00 98.50 122 VAL A O 1
ATOM 954 N N . ALA A 1 123 ? 0.649 3.345 -5.478 1.00 97.38 123 ALA A N 1
ATOM 955 C CA . ALA A 1 123 ? 0.829 4.606 -4.748 1.00 97.38 123 ALA A CA 1
ATOM 956 C C . ALA A 1 123 ? -0.396 5.533 -4.832 1.00 97.38 123 ALA A C 1
ATOM 958 O O . ALA A 1 123 ? -0.635 6.340 -3.933 1.00 97.38 123 ALA A O 1
ATOM 959 N N . THR A 1 124 ? -1.175 5.431 -5.912 1.00 96.94 124 THR A N 1
ATOM 960 C CA . THR A 1 124 ? -2.223 6.407 -6.256 1.00 96.94 124 THR A CA 1
ATOM 961 C C . THR A 1 124 ? -3.636 5.942 -5.901 1.00 96.94 124 THR A C 1
ATOM 963 O O . THR A 1 124 ? -4.497 6.765 -5.587 1.00 96.94 124 THR A O 1
ATOM 966 N N . ASN A 1 125 ? -3.893 4.632 -5.892 1.00 97.69 125 ASN A N 1
ATOM 967 C CA . ASN A 1 125 ? -5.183 4.061 -5.521 1.00 97.69 125 ASN A CA 1
ATOM 968 C C . ASN A 1 125 ? -5.154 3.555 -4.073 1.00 97.69 125 ASN A C 1
ATOM 970 O O . ASN A 1 125 ? -4.585 2.505 -3.785 1.00 97.69 125 ASN A O 1
ATOM 974 N N . GLN A 1 126 ? -5.833 4.273 -3.172 1.00 96.50 126 GLN A N 1
ATOM 975 C CA . GLN A 1 126 ? -5.836 3.985 -1.730 1.00 96.50 126 GLN A CA 1
ATOM 976 C C . GLN A 1 126 ? -6.270 2.548 -1.413 1.00 96.50 126 GLN A C 1
ATOM 978 O O . GLN A 1 126 ? -5.615 1.864 -0.633 1.00 96.50 126 GLN A O 1
ATOM 983 N N . ALA A 1 127 ? -7.349 2.064 -2.034 1.00 97.44 127 ALA A N 1
ATOM 984 C CA . ALA A 1 127 ? -7.849 0.715 -1.779 1.00 97.44 127 ALA A CA 1
ATOM 985 C C . ALA A 1 127 ? -6.854 -0.349 -2.260 1.00 97.44 127 ALA A C 1
ATOM 987 O O . ALA A 1 127 ? -6.618 -1.339 -1.571 1.00 97.44 127 ALA A O 1
ATOM 988 N N . LEU A 1 128 ? -6.248 -0.139 -3.431 1.00 98.38 128 LEU A N 1
ATOM 989 C CA . LEU A 1 128 ? -5.246 -1.049 -3.978 1.00 98.38 128 LEU A CA 1
ATOM 990 C C . LEU A 1 128 ? -3.975 -1.075 -3.119 1.00 98.38 128 LEU A C 1
ATOM 992 O O . LEU A 1 128 ? -3.454 -2.154 -2.859 1.00 98.38 128 LEU A O 1
ATOM 996 N N . ALA A 1 129 ? -3.530 0.077 -2.615 1.00 98.38 129 ALA A N 1
ATOM 997 C CA . ALA A 1 129 ? -2.381 0.195 -1.719 1.00 98.38 129 ALA A CA 1
ATOM 998 C C . ALA A 1 129 ? -2.504 -0.707 -0.481 1.00 98.38 129 ALA A C 1
ATOM 1000 O O . ALA A 1 129 ? -1.542 -1.372 -0.085 1.00 98.38 129 ALA A O 1
ATOM 1001 N N . TRP A 1 130 ? -3.701 -0.745 0.109 1.00 98.06 130 TRP A N 1
ATOM 1002 C CA . TRP A 1 130 ? -4.009 -1.601 1.250 1.00 98.06 130 TRP A CA 1
ATOM 1003 C C . TRP A 1 130 ? -4.191 -3.062 0.857 1.00 98.06 130 TRP A C 1
ATOM 1005 O O . TRP A 1 130 ? -3.655 -3.925 1.541 1.00 98.06 130 TRP A O 1
ATOM 1015 N N . LYS A 1 131 ? -4.879 -3.365 -0.253 1.00 97.88 131 LYS A N 1
ATOM 1016 C CA . LYS A 1 131 ? -5.020 -4.751 -0.741 1.00 97.88 131 LYS A CA 1
ATOM 1017 C C . LYS A 1 131 ? -3.669 -5.404 -1.009 1.00 97.88 131 LYS A C 1
ATOM 1019 O O . LYS A 1 131 ? -3.463 -6.550 -0.633 1.00 97.88 131 LYS A O 1
ATOM 1024 N N . VAL A 1 132 ? -2.749 -4.663 -1.625 1.00 98.12 132 VAL A N 1
ATOM 1025 C CA . VAL A 1 132 ? -1.382 -5.120 -1.890 1.00 98.12 132 VAL A CA 1
ATOM 1026 C C . VAL A 1 132 ? -0.612 -5.334 -0.586 1.00 98.12 132 VAL A C 1
ATOM 1028 O O . VAL A 1 132 ? 0.032 -6.368 -0.431 1.00 98.12 132 VAL A O 1
ATOM 1031 N N . GLY A 1 133 ? -0.702 -4.397 0.365 1.00 97.12 133 GLY A N 1
ATOM 1032 C CA . GLY A 1 133 ? -0.066 -4.548 1.676 1.00 97.12 133 GLY A CA 1
ATOM 1033 C C . GLY A 1 133 ? -0.598 -5.757 2.451 1.00 97.12 133 GLY A C 1
ATOM 1034 O O . GLY A 1 133 ? 0.180 -6.574 2.923 1.00 97.12 133 GLY A O 1
ATOM 1035 N N . VAL A 1 134 ? -1.920 -5.926 2.515 1.00 95.94 134 VAL A N 1
ATOM 1036 C CA . VAL A 1 134 ? -2.560 -7.076 3.172 1.00 95.94 134 VAL A CA 1
ATOM 1037 C C . VAL A 1 134 ? -2.153 -8.388 2.510 1.00 95.94 134 VAL A C 1
ATOM 1039 O O . VAL A 1 134 ? -1.766 -9.313 3.214 1.00 95.94 134 VAL A O 1
ATOM 1042 N N . TRP A 1 135 ? -2.184 -8.464 1.175 1.00 96.12 135 TRP A N 1
ATOM 1043 C CA . TRP A 1 135 ? -1.714 -9.644 0.446 1.00 96.12 135 TRP A CA 1
ATOM 1044 C C . TRP A 1 135 ? -0.273 -9.999 0.825 1.00 96.12 135 TRP A C 1
ATOM 1046 O O . TRP A 1 135 ? 0.037 -11.158 1.089 1.00 96.12 135 TRP A O 1
ATOM 1056 N N . PHE A 1 136 ? 0.611 -9.001 0.892 1.00 95.31 136 PHE A N 1
ATOM 1057 C CA . PHE A 1 136 ? 2.001 -9.231 1.265 1.00 95.31 136 PHE A CA 1
ATOM 1058 C C . PHE A 1 136 ? 2.121 -9.737 2.709 1.00 95.31 136 PHE A C 1
ATOM 1060 O O . PHE A 1 136 ? 2.847 -10.696 2.962 1.00 95.31 136 PHE A O 1
ATOM 1067 N N . TYR A 1 137 ? 1.360 -9.148 3.635 1.00 94.12 137 TYR A N 1
ATOM 1068 C CA . TYR A 1 137 ? 1.319 -9.559 5.036 1.00 94.12 137 TYR A CA 1
ATOM 1069 C C . TYR A 1 137 ? 0.914 -11.031 5.201 1.00 94.12 137 TYR A C 1
ATOM 1071 O O . TYR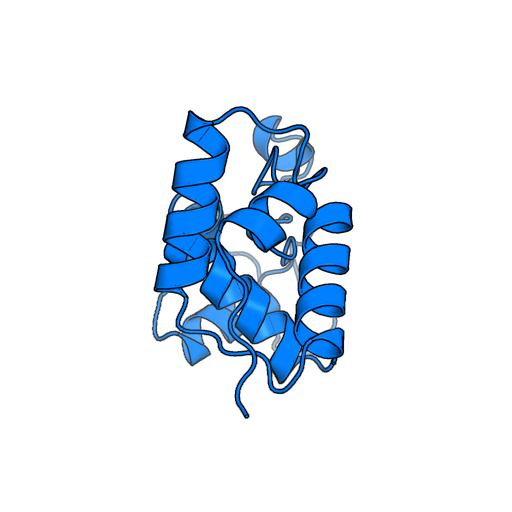 A 1 137 ? 1.611 -11.787 5.883 1.00 94.12 137 TYR A O 1
ATOM 1079 N N . THR A 1 138 ? -0.170 -11.448 4.539 1.00 89.75 138 THR A N 1
ATOM 1080 C CA . THR A 1 138 ? -0.748 -12.790 4.696 1.00 89.75 138 THR A CA 1
ATOM 1081 C C . THR A 1 138 ? -0.002 -13.864 3.908 1.00 89.75 138 THR A C 1
ATOM 1083 O O . THR A 1 138 ? 0.226 -14.954 4.426 1.00 89.75 138 THR A O 1
ATOM 1086 N N . ASP A 1 139 ? 0.415 -13.582 2.670 1.00 82.69 139 ASP A N 1
ATOM 1087 C CA . ASP A 1 139 ? 0.949 -14.613 1.765 1.00 82.69 139 ASP A CA 1
ATOM 1088 C C . ASP A 1 139 ? 2.471 -14.770 1.855 1.00 82.69 139 ASP A C 1
ATOM 1090 O O . ASP A 1 139 ? 3.011 -15.821 1.497 1.00 82.69 139 ASP A O 1
ATOM 1094 N N . LYS A 1 140 ? 3.194 -13.737 2.309 1.00 73.06 140 LYS A N 1
ATOM 1095 C CA . LYS A 1 140 ? 4.651 -13.805 2.533 1.00 73.06 140 LYS A CA 1
ATOM 1096 C C . LYS A 1 140 ? 5.023 -14.062 3.995 1.00 73.06 140 LYS A C 1
ATOM 1098 O O . LYS A 1 140 ? 6.209 -14.047 4.308 1.00 73.06 140 LYS A O 1
ATOM 1103 N N . GLN A 1 141 ? 4.036 -14.389 4.838 1.00 60.22 141 GLN A N 1
ATOM 1104 C CA . GLN A 1 141 ? 4.199 -14.755 6.251 1.00 60.22 141 GLN A CA 1
ATOM 1105 C C . GLN A 1 141 ? 4.937 -13.680 7.065 1.00 60.22 141 GLN A C 1
ATOM 1107 O O . GLN A 1 141 ? 5.927 -13.959 7.737 1.00 60.22 141 GLN A O 1
ATOM 1112 N N . MET A 1 142 ? 4.440 -12.440 7.012 1.00 57.03 142 MET A N 1
ATOM 1113 C CA . MET A 1 142 ? 4.739 -11.443 8.053 1.00 57.03 142 MET A CA 1
ATOM 1114 C C . MET A 1 142 ? 3.792 -11.566 9.265 1.00 57.03 142 MET A C 1
ATOM 1116 O O . MET A 1 142 ? 3.853 -10.730 10.168 1.00 57.03 142 MET A O 1
ATOM 1120 N N . SER A 1 143 ? 2.908 -12.572 9.245 1.00 49.34 143 SER A N 1
ATOM 1121 C CA . SER A 1 143 ? 1.926 -12.935 10.273 1.00 49.34 143 SER A CA 1
ATOM 1122 C C . SER A 1 143 ? 2.516 -13.769 11.404 1.00 49.34 143 SER A C 1
ATOM 1124 O O . SER A 1 143 ? 3.198 -14.767 11.069 1.00 49.34 143 SER A O 1
#

Secondary structure (DSSP, 8-state):
-PPPPPHHHHHHHSTTS-HHHHHHHHHHHHHH----SSHHHHHHHHHHHHHHHTTTT-SB-HHHHTTTTTTSS---SSTTPPPPPTT-----BTTTTB-SHHHHHHHHHHHTS--SS-TTHHHH-HHHHHHHHHHHHHHTT--

Radius of gyration: 14.99 Å; chains: 1; bounding box: 33×34×38 Å

InterPro domains:
  IPR000726 Glycoside hydrolase, family 19, catalytic [PF00182] (25-141)
  IPR023346 Lysozyme-like domain superfamily [SSF53955] (4-142)

Foldseek 3Di:
DFDDQDLVNLCVLQVPDDPVLSVLLVVLQVLLVDIDPDPVSVSLLSVLLCVQCVSVPFFFDVCVVVVNCQVPQQFDPDPPTDGQDPPDAFFFGASNGGGHLNLQVVLCVVVVHNCSVPVCCLRVPSNSSNNSSVCCCPVVPVD